Protein AF-A0A7Y6CID4-F1 (afdb_monomer)

pLDDT: mean 80.72, std 14.0, range [35.72, 95.12]

Secondary structure (DSSP, 8-state):
----TTSHHHHHHHHHHHHHHHHHHHHHHHHHHHHHH-HHHHHHHHHHHHHHTTT-TTSEEEEEEPSSS-EEEEEETTSTTSPPEEEES---TT-

Structure (mmCIF, N/CA/C/O backbone):
data_AF-A0A7Y6CID4-F1
#
_entry.id   AF-A0A7Y6CID4-F1
#
loop_
_atom_site.group_PDB
_atom_site.id
_atom_site.type_symbol
_atom_site.label_atom_id
_atom_site.label_alt_id
_atom_site.label_comp_id
_atom_site.label_asym_id
_atom_site.label_entity_id
_atom_site.label_seq_id
_atom_site.pdbx_PDB_ins_code
_atom_site.Cartn_x
_atom_site.Cartn_y
_atom_site.Cartn_z
_atom_site.occupancy
_atom_site.B_iso_or_equiv
_atom_site.auth_seq_id
_atom_site.auth_comp_id
_atom_site.auth_asym_id
_atom_site.auth_atom_id
_atom_site.pdbx_PDB_model_num
ATOM 1 N N . MET A 1 1 ? -33.296 -1.295 50.921 1.00 35.72 1 MET A N 1
ATOM 2 C CA . MET A 1 1 ? -31.897 -1.677 50.635 1.00 35.72 1 MET A CA 1
ATOM 3 C C . MET A 1 1 ? -31.520 -1.085 49.284 1.00 35.72 1 MET A C 1
ATOM 5 O O . MET A 1 1 ? -32.053 -1.559 48.288 1.00 35.72 1 MET A O 1
ATOM 9 N N . PRO A 1 2 ? -30.716 -0.014 49.211 1.00 45.12 2 PRO A N 1
ATOM 10 C CA . PRO A 1 2 ? -30.230 0.472 47.929 1.00 45.12 2 PRO A CA 1
ATOM 11 C C . PRO A 1 2 ? -29.086 -0.442 47.473 1.00 45.12 2 PRO A C 1
ATOM 13 O O . PRO A 1 2 ? -28.035 -0.505 48.105 1.00 45.12 2 PRO A O 1
ATOM 16 N N . VAL A 1 3 ? -29.322 -1.201 46.405 1.00 49.06 3 VAL A N 1
ATOM 17 C CA . VAL A 1 3 ? -28.277 -1.931 45.683 1.00 49.06 3 VAL A CA 1
ATOM 18 C C . VAL A 1 3 ? -27.342 -0.906 45.049 1.00 49.06 3 VAL A C 1
ATOM 20 O O . VAL A 1 3 ? -27.782 -0.027 44.312 1.00 49.06 3 VAL A O 1
ATOM 23 N N . SER A 1 4 ? -26.061 -0.995 45.386 1.00 44.78 4 SER A N 1
ATOM 24 C CA . SER A 1 4 ? -24.987 -0.117 44.927 1.00 44.78 4 SER A CA 1
ATOM 25 C C . SER A 1 4 ? -24.944 -0.001 43.396 1.00 44.78 4 SER A C 1
ATOM 27 O O . SER A 1 4 ? -24.404 -0.862 42.711 1.00 44.78 4 SER A O 1
ATOM 29 N N . VAL A 1 5 ? -25.453 1.110 42.854 1.00 51.94 5 VAL A N 1
ATOM 30 C CA . VAL A 1 5 ? -25.327 1.507 41.431 1.00 51.94 5 VAL A CA 1
ATOM 31 C C . VAL A 1 5 ? -23.977 2.206 41.163 1.00 51.94 5 VAL A C 1
ATOM 33 O O . VAL A 1 5 ? -23.761 2.847 40.140 1.00 51.94 5 VAL A O 1
ATOM 36 N N . THR A 1 6 ? -23.020 2.098 42.084 1.00 53.88 6 THR A N 1
ATOM 37 C CA . THR A 1 6 ? -21.694 2.728 41.992 1.00 53.88 6 THR A CA 1
ATOM 38 C C . THR A 1 6 ? -20.661 1.893 41.229 1.00 53.88 6 THR A C 1
ATOM 40 O O . THR A 1 6 ? -19.622 2.429 40.858 1.00 53.88 6 THR A O 1
ATOM 43 N N . GLY A 1 7 ? -20.938 0.615 40.940 1.00 51.00 7 GLY A N 1
ATOM 44 C CA . GLY A 1 7 ? -20.033 -0.258 40.176 1.00 51.00 7 GLY A CA 1
ATOM 45 C C . GLY A 1 7 ? -20.130 -0.100 38.652 1.00 51.00 7 GLY A C 1
ATOM 46 O O . GLY A 1 7 ? -19.125 -0.194 37.956 1.00 51.00 7 GLY A O 1
ATOM 47 N N . SER A 1 8 ? -21.320 0.196 38.120 1.00 52.59 8 SER A N 1
ATOM 48 C CA . SER A 1 8 ? -21.577 0.167 36.671 1.00 52.59 8 SER A CA 1
ATOM 49 C C . SER A 1 8 ? -20.898 1.307 35.905 1.00 52.59 8 SER A C 1
ATOM 51 O O . SER A 1 8 ? -20.423 1.113 34.789 1.00 52.59 8 SER A O 1
ATOM 53 N N . SER A 1 9 ? -20.813 2.504 36.488 1.00 56.03 9 SER A N 1
ATOM 54 C CA . SER A 1 9 ? -20.255 3.685 35.811 1.00 56.03 9 SER A CA 1
ATOM 55 C C . SER A 1 9 ? -18.751 3.564 35.541 1.00 56.03 9 SER A C 1
ATOM 57 O O . SER A 1 9 ? -18.271 4.048 34.513 1.00 56.03 9 SER A O 1
ATOM 59 N N . VAL A 1 10 ? -18.014 2.879 36.422 1.00 58.81 10 VAL A N 1
ATOM 60 C CA . VAL A 1 10 ? -16.582 2.601 36.242 1.00 58.81 10 VAL A CA 1
ATOM 61 C C . VAL A 1 10 ? -16.388 1.579 35.124 1.00 58.81 10 VAL A C 1
ATOM 63 O O . VAL A 1 10 ? -15.599 1.824 34.212 1.00 58.81 10 VAL A O 1
ATOM 66 N N . THR A 1 11 ? -17.172 0.497 35.117 1.00 65.88 11 THR A N 1
ATOM 67 C CA . THR A 1 11 ? -17.114 -0.542 34.078 1.00 65.88 11 THR A CA 1
ATOM 68 C C . THR A 1 11 ? -17.457 0.010 32.693 1.00 65.88 11 THR A C 1
ATOM 70 O O . THR A 1 11 ? -16.733 -0.255 31.737 1.00 65.88 11 THR A O 1
ATOM 73 N N . PHE A 1 12 ? -18.491 0.851 32.570 1.00 68.31 12 PHE A N 1
ATOM 74 C CA . PHE A 1 12 ? -18.859 1.472 31.289 1.00 68.31 12 PHE A CA 1
ATOM 75 C C . PHE A 1 12 ? -17.773 2.406 30.736 1.00 68.31 12 PHE A C 1
ATOM 77 O O . PHE A 1 12 ? -17.527 2.413 29.528 1.00 68.31 12 PHE A O 1
ATOM 84 N N . ARG A 1 13 ? -17.096 3.183 31.593 1.00 74.56 13 ARG A N 1
ATOM 85 C CA . ARG A 1 13 ? -15.980 4.047 31.165 1.00 74.56 13 ARG A CA 1
ATOM 86 C C . ARG A 1 13 ? -14.787 3.228 30.681 1.00 74.56 13 ARG A C 1
ATOM 88 O O . ARG A 1 13 ? -14.227 3.548 29.637 1.00 74.56 13 ARG A O 1
ATOM 95 N N . LEU A 1 14 ? -14.455 2.158 31.399 1.00 76.50 14 LEU A N 1
ATOM 96 C CA . LEU A 1 14 ? -13.339 1.270 31.073 1.00 76.50 14 LEU A CA 1
ATOM 97 C C . LEU A 1 14 ? -13.585 0.518 29.757 1.00 76.50 14 LEU A C 1
ATOM 99 O O . LEU A 1 14 ? -12.720 0.505 28.886 1.00 76.50 14 LEU A O 1
ATOM 103 N N . VAL A 1 15 ? -14.797 -0.013 29.560 1.00 82.94 15 VAL A N 1
ATOM 104 C CA . VAL A 1 15 ? -15.205 -0.667 28.304 1.00 82.94 15 VAL A CA 1
ATOM 105 C C . VAL A 1 15 ? -15.176 0.315 27.133 1.00 82.94 15 VAL A C 1
ATOM 107 O O . VAL A 1 15 ? -14.672 -0.031 26.067 1.00 82.94 15 VAL A O 1
ATOM 110 N N . ARG A 1 16 ? -15.652 1.553 27.324 1.00 81.69 16 ARG A N 1
ATOM 111 C CA . ARG A 1 16 ? -15.593 2.598 26.290 1.00 81.69 16 ARG A CA 1
ATOM 112 C C . ARG A 1 16 ? -14.156 2.971 25.926 1.00 81.69 16 ARG A C 1
ATOM 114 O O . ARG A 1 16 ? -13.859 3.176 24.756 1.00 81.69 16 ARG A O 1
ATOM 121 N N . GLN A 1 17 ? -13.264 3.084 26.906 1.00 84.12 17 GLN A N 1
ATOM 122 C CA . GLN A 1 17 ? -11.855 3.368 26.632 1.00 84.12 17 GLN A CA 1
ATOM 123 C C . GLN A 1 17 ? -11.192 2.216 25.877 1.00 84.12 17 GLN A C 1
ATOM 125 O O . GLN A 1 17 ? -10.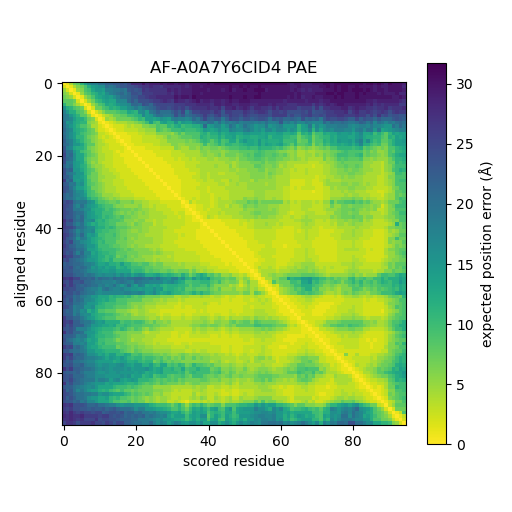513 2.460 24.882 1.00 84.12 17 GLN A O 1
ATOM 130 N N . LEU A 1 18 ? -11.432 0.973 26.298 1.00 88.12 18 LEU A N 1
ATOM 131 C CA . LEU A 1 18 ? -10.903 -0.209 25.619 1.00 88.12 18 LEU A CA 1
ATOM 132 C C . LEU A 1 18 ? -11.417 -0.316 24.182 1.00 88.12 18 LEU A C 1
ATOM 134 O O . LEU A 1 18 ? -10.623 -0.560 23.278 1.00 88.12 18 LEU A O 1
ATOM 138 N N . SER A 1 19 ? -12.708 -0.080 23.943 1.00 90.56 19 SER A N 1
ATOM 139 C CA . SER A 1 19 ? -13.258 -0.129 22.588 1.00 90.56 19 SER A CA 1
ATOM 140 C C . SER A 1 19 ? -12.673 0.958 21.687 1.00 90.56 19 SER A C 1
ATOM 142 O O . SER A 1 19 ? -12.335 0.665 20.544 1.00 90.56 19 SER A O 1
ATOM 144 N N . ILE A 1 20 ? -12.463 2.177 22.197 1.00 92.88 20 ILE A N 1
ATOM 145 C CA . ILE A 1 20 ? -11.776 3.243 21.449 1.00 92.88 20 ILE A CA 1
ATOM 146 C C . ILE A 1 20 ? -10.350 2.820 21.090 1.00 92.88 20 ILE A C 1
ATOM 148 O O . ILE A 1 20 ? -9.946 2.976 19.940 1.00 92.88 20 ILE A O 1
ATOM 152 N N . VAL A 1 21 ? -9.594 2.263 22.041 1.00 92.56 21 VAL A N 1
ATOM 153 C CA . VAL A 1 21 ? -8.223 1.792 21.786 1.00 92.56 21 VAL A CA 1
ATOM 154 C C . VAL A 1 21 ? -8.216 0.707 20.716 1.00 92.56 21 VAL A C 1
ATOM 156 O O . VAL A 1 21 ? -7.434 0.788 19.774 1.00 92.56 21 VAL A O 1
ATOM 159 N N . VAL A 1 22 ? -9.117 -0.271 20.812 1.00 94.12 22 VAL A N 1
ATOM 160 C CA . VAL A 1 22 ? -9.244 -1.341 19.816 1.00 94.12 22 VAL A CA 1
ATOM 161 C C . VAL A 1 22 ? -9.551 -0.760 18.437 1.00 94.12 22 VAL A C 1
ATOM 163 O O . VAL A 1 22 ? -8.854 -1.078 17.477 1.00 94.12 22 VAL A O 1
ATOM 166 N N . VAL A 1 23 ? -10.531 0.140 18.331 1.00 95.12 23 VAL A N 1
ATOM 167 C CA . VAL A 1 23 ? -10.884 0.793 17.061 1.00 95.12 23 VAL A CA 1
ATOM 168 C C . VAL A 1 23 ? -9.704 1.575 16.487 1.00 95.12 23 VAL A C 1
ATOM 170 O O . VAL A 1 23 ? -9.443 1.472 15.293 1.00 95.12 23 VAL A O 1
ATOM 173 N N . LEU A 1 24 ? -8.962 2.312 17.315 1.00 94.88 24 LEU A N 1
ATOM 174 C CA . LEU A 1 24 ? -7.777 3.048 16.871 1.00 94.88 24 LEU A CA 1
ATOM 175 C C . LEU A 1 24 ? -6.689 2.109 16.352 1.00 94.88 24 LEU A C 1
ATOM 177 O O . LEU A 1 24 ? -6.122 2.363 15.293 1.00 94.88 24 LEU A O 1
ATOM 181 N N . VAL A 1 25 ? -6.427 1.005 17.053 1.00 94.25 25 VAL A N 1
ATOM 182 C CA . VAL A 1 25 ? -5.456 -0.002 16.609 1.00 94.25 25 VAL A CA 1
ATOM 183 C C . VAL A 1 25 ? -5.884 -0.597 15.268 1.00 94.25 25 VAL A C 1
ATOM 185 O O . VAL A 1 25 ? -5.079 -0.636 14.340 1.00 94.25 25 VAL A O 1
ATOM 188 N N . PHE A 1 26 ? -7.152 -0.987 15.121 1.00 94.25 26 PHE A N 1
ATOM 189 C CA . PHE A 1 26 ? -7.670 -1.492 13.849 1.00 94.25 26 PHE A CA 1
ATOM 190 C C . PHE A 1 26 ? -7.609 -0.446 12.733 1.00 94.25 26 PHE A C 1
ATOM 192 O O . PHE A 1 26 ? -7.245 -0.791 11.614 1.00 94.25 26 PHE A O 1
ATOM 199 N N . ALA A 1 27 ? -7.903 0.822 13.023 1.00 91.69 27 ALA A N 1
ATOM 200 C CA . ALA A 1 27 ? -7.812 1.904 12.047 1.00 91.69 27 ALA A CA 1
ATOM 201 C C . ALA A 1 27 ? -6.366 2.123 11.574 1.00 91.69 27 ALA A C 1
ATOM 203 O O . ALA A 1 27 ? -6.124 2.245 10.375 1.00 91.69 27 ALA A O 1
ATOM 204 N N . VAL A 1 28 ? -5.396 2.108 12.494 1.00 91.25 28 VAL A N 1
ATOM 205 C CA . VAL A 1 28 ? -3.969 2.222 12.158 1.00 91.25 28 VAL A CA 1
ATOM 206 C C . VAL A 1 28 ? -3.510 1.020 11.335 1.00 91.25 28 VAL A C 1
ATOM 208 O O . VAL A 1 28 ? -2.843 1.196 10.318 1.00 91.25 28 VAL A O 1
ATOM 211 N N . LEU A 1 29 ? -3.896 -0.197 11.723 1.00 90.44 29 LEU A N 1
ATOM 212 C CA . LEU A 1 29 ? -3.559 -1.404 10.966 1.00 90.44 29 LEU A CA 1
ATOM 213 C C . LEU A 1 29 ? -4.185 -1.392 9.567 1.00 90.44 29 LEU A C 1
ATOM 215 O O . LEU A 1 29 ? -3.503 -1.702 8.592 1.00 90.44 29 LEU A O 1
ATOM 219 N N . ALA A 1 30 ? -5.447 -0.983 9.447 1.00 88.94 30 ALA A N 1
ATOM 220 C CA . ALA A 1 30 ? -6.126 -0.850 8.163 1.00 88.94 30 ALA A CA 1
ATOM 221 C C . ALA A 1 30 ? -5.463 0.215 7.277 1.00 88.94 30 ALA A C 1
ATOM 223 O O . ALA A 1 30 ? -5.296 -0.006 6.082 1.00 88.94 30 ALA A O 1
ATOM 224 N N . TYR A 1 31 ? -5.023 1.336 7.847 1.00 88.31 31 TYR A N 1
ATOM 225 C CA . TYR A 1 31 ? -4.292 2.355 7.097 1.00 88.31 31 TYR A CA 1
ATOM 226 C C . TYR A 1 31 ? -2.919 1.853 6.626 1.00 88.31 31 TYR A C 1
ATOM 228 O O . TYR A 1 31 ? -2.558 2.006 5.464 1.00 88.31 31 TYR A O 1
ATOM 236 N N . LEU A 1 32 ? -2.146 1.199 7.493 1.00 89.06 32 LEU A N 1
ATOM 237 C CA . LEU A 1 32 ? -0.783 0.779 7.154 1.00 89.06 32 LEU A CA 1
ATOM 238 C C . LEU A 1 32 ? -0.724 -0.464 6.260 1.00 89.06 32 LEU A C 1
ATOM 240 O O . LEU A 1 32 ? 0.225 -0.603 5.492 1.00 89.06 32 LEU A O 1
ATOM 244 N N . TYR A 1 33 ? -1.704 -1.364 6.359 1.00 88.69 33 TYR A N 1
ATOM 245 C CA . TYR A 1 33 ? -1.655 -2.677 5.708 1.00 88.69 33 TYR A CA 1
ATOM 246 C C . TYR A 1 33 ? -2.877 -2.998 4.851 1.00 88.69 3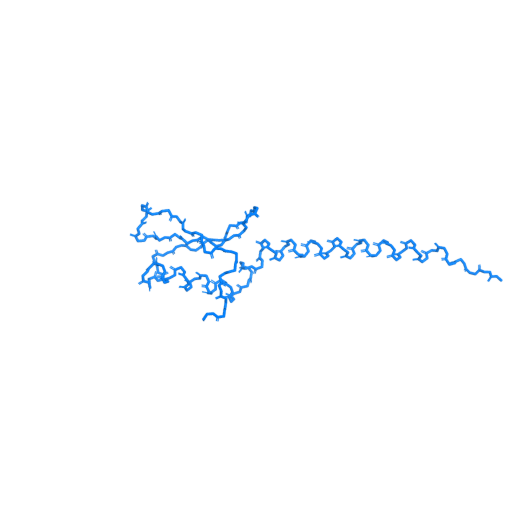3 TYR A C 1
ATOM 248 O O . TYR A 1 33 ? -2.827 -3.958 4.087 1.00 88.69 33 TYR A O 1
ATOM 256 N N . GLY A 1 34 ? -3.959 -2.221 4.935 1.00 85.88 34 GLY A N 1
ATOM 257 C CA . GLY A 1 34 ? -5.205 -2.490 4.211 1.00 85.88 34 GLY A CA 1
ATOM 258 C C . GLY A 1 34 ? -5.003 -2.674 2.706 1.00 85.88 34 GLY A C 1
ATOM 259 O O . GLY A 1 34 ? -5.428 -3.704 2.181 1.00 85.88 34 GLY A O 1
ATOM 260 N N . PRO A 1 35 ? -4.309 -1.756 2.006 1.00 84.88 35 PRO A N 1
ATOM 261 C CA . PRO A 1 35 ? -4.083 -1.892 0.567 1.00 84.88 35 PRO A CA 1
ATOM 262 C C . PRO A 1 35 ? -3.230 -3.099 0.186 1.00 84.88 35 PRO A C 1
ATOM 264 O O . PRO A 1 35 ? -3.540 -3.772 -0.790 1.00 84.88 35 PRO A O 1
ATOM 267 N N . ALA A 1 36 ? -2.208 -3.430 0.978 1.00 85.88 36 ALA A N 1
ATOM 268 C CA . ALA A 1 36 ? -1.374 -4.608 0.740 1.00 85.88 36 ALA A CA 1
ATOM 269 C C . ALA A 1 36 ? -2.094 -5.933 1.045 1.00 85.88 36 ALA A C 1
ATOM 271 O O . ALA A 1 36 ? -1.803 -6.949 0.413 1.00 85.88 36 ALA A O 1
ATOM 272 N N . ALA A 1 37 ? -3.016 -5.929 2.011 1.00 86.19 37 ALA A N 1
ATOM 273 C CA . ALA A 1 37 ? -3.797 -7.097 2.409 1.00 86.19 37 ALA A CA 1
ATOM 274 C C . ALA A 1 37 ? -5.007 -7.354 1.495 1.00 86.19 37 ALA A C 1
ATOM 276 O O . ALA A 1 37 ? -5.498 -8.479 1.440 1.00 86.19 37 ALA A O 1
ATOM 277 N N . SER A 1 38 ? -5.490 -6.332 0.784 1.00 87.69 38 SER A N 1
ATOM 278 C CA . SER A 1 38 ? -6.607 -6.437 -0.156 1.00 87.69 38 SER A CA 1
ATOM 279 C C . SER A 1 38 ? -6.131 -6.858 -1.553 1.00 87.69 38 SER A C 1
ATOM 281 O O . SER A 1 38 ? -5.423 -6.082 -2.201 1.00 87.69 38 SER A O 1
ATOM 283 N N . PRO A 1 39 ? -6.560 -8.026 -2.074 1.00 86.81 39 PRO A N 1
ATOM 284 C CA . PRO A 1 39 ? -6.226 -8.448 -3.434 1.00 86.81 39 PRO A CA 1
ATOM 285 C C . PRO A 1 39 ? -6.668 -7.427 -4.486 1.00 86.81 39 PRO A C 1
ATOM 287 O O . PRO A 1 39 ? -5.869 -7.040 -5.324 1.00 86.81 39 PRO A O 1
ATOM 290 N N . ALA A 1 40 ? -7.884 -6.884 -4.367 1.00 86.94 40 ALA A N 1
ATOM 291 C CA . ALA A 1 40 ? -8.424 -5.930 -5.337 1.00 86.94 40 ALA A CA 1
ATOM 292 C C . ALA A 1 40 ? -7.590 -4.638 -5.446 1.00 86.94 40 ALA A C 1
ATOM 294 O O . ALA A 1 40 ? -7.372 -4.124 -6.539 1.00 86.94 40 ALA A O 1
ATOM 295 N N . MET A 1 41 ? -7.092 -4.113 -4.319 1.00 85.19 41 MET A N 1
ATOM 296 C CA . MET A 1 41 ? -6.232 -2.920 -4.335 1.00 85.19 41 MET A CA 1
ATOM 297 C C . MET A 1 41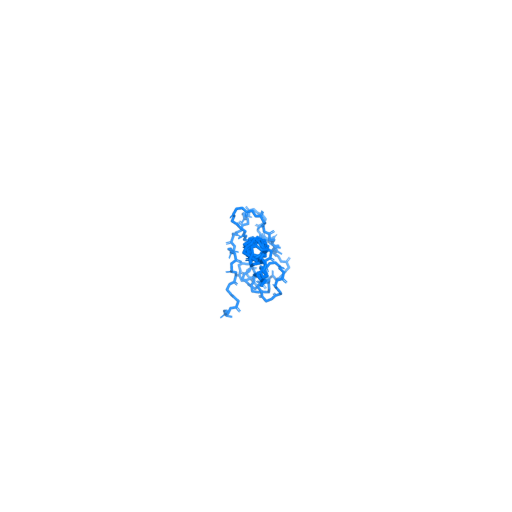 ? -4.846 -3.232 -4.897 1.00 85.19 41 MET A C 1
ATOM 299 O O . MET A 1 41 ? -4.276 -2.420 -5.631 1.00 85.19 41 MET A O 1
ATOM 303 N N . ARG A 1 42 ? -4.312 -4.414 -4.577 1.00 87.25 42 ARG A N 1
ATOM 304 C CA . ARG A 1 42 ? -3.047 -4.888 -5.130 1.00 87.25 42 ARG A CA 1
ATOM 305 C C . ARG A 1 42 ? -3.137 -5.089 -6.642 1.00 87.25 42 ARG A C 1
ATOM 307 O O . ARG A 1 42 ? -2.235 -4.645 -7.338 1.00 87.25 42 ARG A O 1
ATOM 314 N N . ASP A 1 43 ? -4.206 -5.689 -7.147 1.00 88.75 43 ASP A N 1
ATOM 315 C CA . ASP A 1 43 ? -4.398 -5.920 -8.582 1.00 88.75 43 ASP A CA 1
ATOM 316 C C . ASP A 1 43 ? -4.525 -4.590 -9.338 1.00 88.75 43 ASP A C 1
ATOM 318 O O . ASP A 1 43 ? -3.819 -4.369 -10.319 1.00 88.75 43 ASP A O 1
ATOM 322 N N . ALA A 1 44 ? -5.281 -3.628 -8.798 1.00 88.19 44 ALA A N 1
ATOM 323 C CA . ALA A 1 44 ? -5.333 -2.271 -9.347 1.00 88.19 44 ALA A CA 1
ATOM 324 C C . ALA A 1 44 ? -3.950 -1.584 -9.363 1.00 88.19 44 ALA A C 1
ATOM 326 O O . ALA A 1 44 ? -3.609 -0.869 -10.306 1.00 88.19 44 ALA A O 1
ATOM 327 N N . ALA A 1 45 ? -3.127 -1.809 -8.332 1.00 88.88 45 ALA A N 1
ATOM 328 C CA . ALA A 1 45 ? -1.758 -1.297 -8.276 1.00 88.88 45 ALA A CA 1
ATOM 329 C C . ALA A 1 45 ? -0.845 -1.956 -9.321 1.00 88.88 45 ALA A C 1
ATOM 331 O O . ALA A 1 45 ? -0.019 -1.281 -9.938 1.00 88.88 45 ALA A O 1
ATOM 332 N N . VAL A 1 46 ? -1.004 -3.265 -9.526 1.00 90.00 46 VAL A N 1
ATOM 333 C CA . VAL A 1 46 ? -0.299 -4.049 -10.547 1.00 90.00 46 VAL A CA 1
ATOM 334 C C . VAL A 1 46 ? -0.663 -3.539 -11.937 1.00 90.00 46 VAL A C 1
ATOM 336 O O . VAL A 1 46 ? 0.245 -3.258 -12.712 1.00 90.00 46 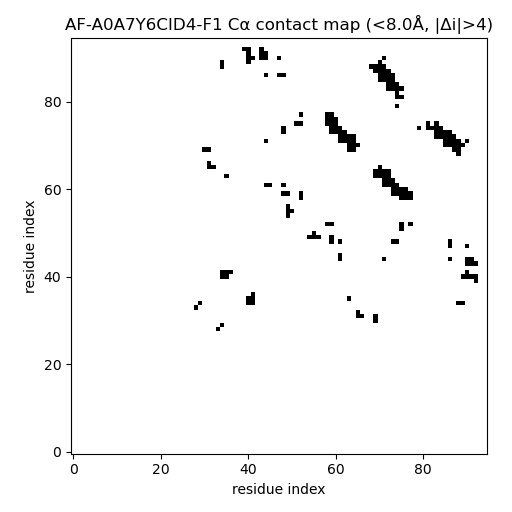VAL A O 1
ATOM 339 N N . ASP A 1 47 ? -1.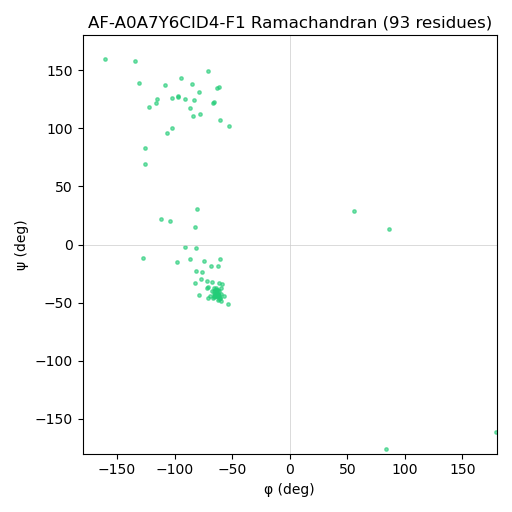943 -3.342 -12.242 1.00 89.56 47 ASP A N 1
ATOM 340 C CA . ASP A 1 47 ? -2.380 -2.845 -13.551 1.00 89.56 47 ASP A CA 1
ATOM 341 C C . ASP A 1 47 ? -1.908 -1.415 -13.813 1.00 89.56 47 ASP A C 1
ATOM 343 O O . ASP A 1 47 ? -1.438 -1.094 -14.908 1.00 89.56 47 ASP A O 1
ATOM 347 N N . GLN A 1 48 ? -1.946 -0.556 -12.795 1.00 87.44 48 GLN A N 1
ATOM 348 C CA . GLN A 1 48 ? -1.421 0.797 -12.915 1.00 87.44 48 GLN A CA 1
ATOM 349 C C . GLN A 1 48 ? 0.100 0.795 -13.141 1.00 87.44 48 GLN A C 1
ATOM 351 O O . GLN A 1 48 ? 0.586 1.511 -14.018 1.00 87.44 48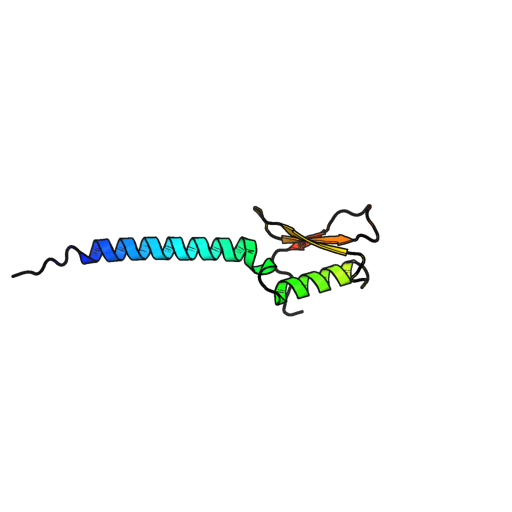 GLN A O 1
ATOM 356 N N . CYS A 1 49 ? 0.849 -0.041 -12.421 1.00 88.81 49 CYS A N 1
ATOM 357 C CA . CYS A 1 49 ? 2.291 -0.196 -12.628 1.00 88.81 49 CYS A CA 1
ATOM 358 C C . CYS A 1 49 ? 2.610 -0.814 -13.999 1.00 88.81 49 CYS A C 1
ATOM 360 O O . CYS A 1 49 ? 3.533 -0.373 -14.679 1.00 88.81 49 CYS A O 1
ATOM 362 N N . ASN A 1 50 ? 1.793 -1.759 -14.463 1.00 89.06 50 ASN A N 1
ATOM 363 C CA . ASN A 1 50 ? 1.913 -2.339 -15.793 1.00 89.06 50 ASN A CA 1
ATOM 364 C C . ASN A 1 50 ? 1.701 -1.287 -16.885 1.00 89.06 50 ASN A C 1
ATOM 366 O O . ASN A 1 50 ? 2.482 -1.209 -17.827 1.00 89.06 50 ASN A O 1
ATOM 370 N N . SER A 1 51 ? 0.680 -0.436 -16.736 1.00 87.38 51 SER A N 1
ATOM 371 C CA . SER A 1 51 ? 0.426 0.664 -17.672 1.00 87.38 51 SER A CA 1
ATOM 372 C C . SER A 1 51 ? 1.591 1.659 -17.731 1.00 87.38 51 SER A C 1
ATOM 374 O O . SER A 1 51 ? 1.894 2.183 -18.800 1.00 87.38 51 SER A O 1
ATOM 376 N N . TYR A 1 52 ? 2.283 1.863 -16.604 1.00 83.50 52 TYR A N 1
ATOM 377 C CA . TYR A 1 52 ? 3.497 2.671 -16.531 1.00 83.50 52 TYR A CA 1
ATOM 378 C C . TYR A 1 52 ? 4.677 1.994 -17.248 1.00 83.50 52 TYR A C 1
ATOM 380 O O . TYR A 1 52 ? 5.342 2.631 -18.059 1.00 83.50 52 TYR A O 1
ATOM 388 N N . ALA A 1 53 ? 4.872 0.690 -17.042 1.00 84.19 53 ALA A N 1
ATOM 389 C CA . ALA A 1 53 ? 5.907 -0.120 -17.694 1.00 84.19 53 ALA A CA 1
ATOM 390 C C . ALA A 1 53 ? 5.534 -0.575 -19.127 1.00 84.19 53 ALA A C 1
ATOM 392 O O . ALA A 1 53 ? 5.921 -1.658 -19.568 1.00 84.19 53 ALA A O 1
ATOM 393 N N . GLN A 1 54 ? 4.741 0.225 -19.852 1.00 82.88 54 GLN A N 1
ATOM 394 C CA . GLN A 1 54 ? 4.320 -0.020 -21.243 1.00 82.88 54 GLN A CA 1
ATOM 395 C C . GLN A 1 54 ? 3.616 -1.371 -21.497 1.00 82.88 54 GLN A C 1
ATOM 397 O O . GLN A 1 54 ? 3.662 -1.915 -22.600 1.00 82.88 54 GLN A O 1
ATOM 402 N N . GLY A 1 55 ? 2.928 -1.918 -20.494 1.00 76.06 55 GLY A N 1
ATOM 403 C CA . GLY A 1 55 ? 2.127 -3.137 -20.621 1.00 76.06 55 GLY A CA 1
ATOM 404 C C . GLY A 1 55 ? 2.900 -4.445 -20.432 1.00 76.06 55 GLY A C 1
ATOM 405 O O . GLY A 1 55 ? 2.369 -5.511 -20.756 1.00 76.06 55 GLY A O 1
ATOM 406 N N . ASN A 1 56 ? 4.132 -4.396 -19.917 1.00 77.69 56 ASN A N 1
ATOM 407 C CA . ASN A 1 56 ? 4.937 -5.586 -19.662 1.00 77.69 56 ASN A CA 1
ATOM 408 C C . ASN A 1 56 ? 4.957 -5.992 -18.174 1.00 77.69 56 ASN A C 1
ATOM 410 O O . ASN A 1 56 ? 5.766 -5.516 -17.377 1.00 77.69 56 ASN A O 1
ATOM 414 N N . TYR A 1 57 ? 4.142 -6.995 -17.830 1.00 74.62 57 TYR A N 1
ATOM 415 C CA . TYR A 1 57 ? 4.030 -7.550 -16.473 1.00 74.62 57 TYR A CA 1
ATOM 416 C C . TYR A 1 57 ? 5.320 -8.158 -15.899 1.00 74.62 57 TYR A C 1
ATOM 418 O O . TYR A 1 57 ? 5.377 -8.469 -14.710 1.00 74.62 57 TYR A O 1
ATOM 426 N N . ARG A 1 58 ? 6.354 -8.368 -16.724 1.00 76.62 58 ARG A N 1
ATOM 427 C CA . ARG A 1 58 ? 7.640 -8.936 -16.289 1.00 76.62 58 ARG A CA 1
ATOM 428 C C . ARG A 1 58 ? 8.710 -7.886 -16.030 1.00 76.62 58 ARG A C 1
ATOM 430 O O . ARG A 1 58 ? 9.725 -8.221 -15.424 1.00 76.62 58 ARG A O 1
ATOM 437 N N . SER A 1 59 ? 8.516 -6.657 -16.497 1.00 83.56 59 SER A N 1
ATOM 438 C CA . SER A 1 59 ? 9.525 -5.606 -16.407 1.00 83.56 59 SER A CA 1
ATOM 439 C C . SER A 1 59 ? 9.226 -4.585 -15.326 1.00 83.56 59 SER A C 1
ATOM 441 O O . SER A 1 59 ? 9.786 -3.506 -15.372 1.00 83.56 59 SER A O 1
ATOM 443 N N . PHE A 1 60 ? 8.395 -4.893 -14.330 1.00 88.19 60 PHE A N 1
ATOM 444 C CA . PHE A 1 60 ? 8.219 -3.996 -13.194 1.00 88.19 60 PHE A CA 1
ATOM 445 C C . PHE A 1 60 ? 8.261 -4.718 -11.857 1.00 88.19 60 PHE A C 1
ATOM 447 O O . PHE A 1 60 ? 8.002 -5.917 -11.737 1.00 88.19 60 PHE A O 1
ATOM 454 N N . ARG A 1 61 ? 8.559 -3.943 -10.820 1.00 89.00 61 ARG A N 1
ATOM 455 C CA . ARG A 1 61 ? 8.498 -4.362 -9.429 1.00 89.00 61 ARG A CA 1
ATOM 456 C C . ARG A 1 61 ? 7.557 -3.441 -8.672 1.00 89.00 61 ARG A C 1
ATOM 458 O O . ARG A 1 61 ? 7.815 -2.247 -8.545 1.00 89.00 61 ARG A O 1
ATOM 465 N N . LEU A 1 62 ? 6.494 -4.026 -8.134 1.00 91.31 62 LEU A N 1
ATOM 466 C CA . LEU A 1 62 ? 5.555 -3.349 -7.252 1.00 91.31 62 LEU A CA 1
ATOM 467 C C . LEU A 1 62 ? 5.916 -3.646 -5.791 1.00 91.31 62 LEU A C 1
ATOM 469 O O . LEU A 1 62 ? 6.036 -4.814 -5.413 1.00 91.31 62 LEU A O 1
ATOM 473 N N . THR A 1 63 ? 6.073 -2.609 -4.969 1.00 91.50 63 THR A N 1
ATOM 474 C CA . THR A 1 63 ? 6.393 -2.751 -3.539 1.00 91.50 63 THR A CA 1
ATOM 475 C C . THR A 1 63 ? 5.460 -1.897 -2.688 1.00 91.50 63 THR A C 1
ATOM 477 O O . THR A 1 63 ? 5.149 -0.764 -3.038 1.00 91.50 63 THR A O 1
ATOM 480 N N . TRP A 1 64 ? 5.006 -2.433 -1.555 1.00 92.88 64 TRP A N 1
ATOM 481 C CA . TRP A 1 64 ? 4.266 -1.664 -0.555 1.00 92.88 64 TRP A CA 1
ATOM 482 C C . TRP A 1 64 ? 5.227 -1.077 0.475 1.00 92.88 64 TRP A C 1
ATOM 484 O O . TRP A 1 64 ? 5.981 -1.821 1.106 1.00 92.88 64 TRP A O 1
ATOM 494 N N . HIS A 1 65 ? 5.181 0.237 0.677 1.00 91.44 65 HIS A N 1
ATOM 495 C CA . HIS A 1 65 ? 5.959 0.907 1.712 1.00 91.44 65 HIS A CA 1
ATOM 496 C C . HIS A 1 65 ? 5.077 1.254 2.904 1.00 91.44 65 HIS A C 1
ATOM 498 O O . HIS A 1 65 ? 4.070 1.944 2.765 1.00 91.44 65 HIS A O 1
ATOM 504 N N . VAL A 1 66 ? 5.499 0.814 4.090 1.00 89.88 66 VAL A N 1
ATOM 505 C CA . VAL A 1 66 ? 4.890 1.183 5.372 1.00 89.88 66 VAL A CA 1
ATOM 506 C C . VAL A 1 66 ? 5.702 2.331 5.972 1.00 89.88 66 VAL A C 1
ATOM 508 O O . VAL A 1 66 ? 6.923 2.238 6.078 1.00 89.88 66 VAL A O 1
ATOM 511 N N . GLY A 1 67 ? 5.045 3.426 6.354 1.00 83.31 67 GLY A N 1
ATOM 512 C CA . GLY A 1 67 ? 5.701 4.606 6.921 1.00 83.31 67 GLY A CA 1
ATOM 513 C C . GLY A 1 67 ? 4.703 5.714 7.252 1.00 83.31 67 GLY A C 1
ATOM 514 O O . GLY A 1 67 ? 3.506 5.456 7.336 1.00 83.31 67 GLY A O 1
ATOM 515 N N . ALA A 1 68 ? 5.183 6.953 7.409 1.00 80.50 68 ALA A N 1
ATOM 516 C CA . ALA A 1 68 ? 4.317 8.119 7.644 1.00 80.50 68 ALA A CA 1
ATOM 517 C C . ALA A 1 68 ? 3.300 8.334 6.503 1.00 80.50 68 ALA A C 1
ATOM 519 O O . ALA A 1 68 ? 2.154 8.716 6.737 1.00 80.50 68 ALA A O 1
ATOM 520 N N . HIS A 1 69 ? 3.715 8.018 5.274 1.00 85.81 69 HIS A N 1
ATOM 521 C CA . HIS A 1 69 ? 2.889 8.053 4.072 1.00 85.81 69 HIS A CA 1
ATOM 522 C C . HIS A 1 69 ? 2.949 6.683 3.387 1.00 85.81 69 HIS A C 1
ATOM 524 O O . HIS A 1 69 ? 3.791 6.486 2.507 1.00 85.81 69 HIS A O 1
ATOM 530 N N . PRO A 1 70 ? 2.137 5.704 3.823 1.00 88.31 70 PRO A N 1
ATOM 531 C CA . PRO A 1 70 ? 2.111 4.392 3.202 1.00 88.31 70 PRO A CA 1
ATOM 532 C C . PRO A 1 70 ? 1.642 4.505 1.750 1.00 88.31 70 PRO A C 1
ATOM 534 O O . PRO A 1 70 ? 0.697 5.236 1.451 1.00 88.31 70 PRO A O 1
ATOM 537 N N . HIS A 1 71 ? 2.329 3.825 0.840 1.00 90.69 71 HIS A N 1
ATOM 538 C CA . HIS A 1 71 ? 2.029 3.894 -0.587 1.00 90.69 71 HIS A CA 1
ATOM 539 C C . HIS A 1 71 ? 2.605 2.703 -1.348 1.00 90.69 71 HIS A C 1
ATOM 541 O O . HIS A 1 71 ? 3.556 2.047 -0.912 1.00 90.69 71 HIS A O 1
ATOM 547 N N . TRP A 1 72 ? 2.046 2.470 -2.528 1.00 92.00 72 TRP A N 1
ATOM 548 C CA . TRP A 1 72 ? 2.620 1.595 -3.536 1.00 92.00 72 TRP A CA 1
ATOM 549 C C . TRP A 1 72 ? 3.744 2.310 -4.280 1.00 92.00 72 TRP A C 1
ATOM 551 O O . TRP A 1 72 ? 3.557 3.431 -4.750 1.00 92.00 72 TRP A O 1
ATOM 561 N N . SER A 1 73 ? 4.895 1.662 -4.422 1.00 91.31 73 SER A N 1
ATOM 562 C CA . SER A 1 73 ? 5.963 2.084 -5.322 1.00 91.31 73 SER A CA 1
ATOM 563 C C .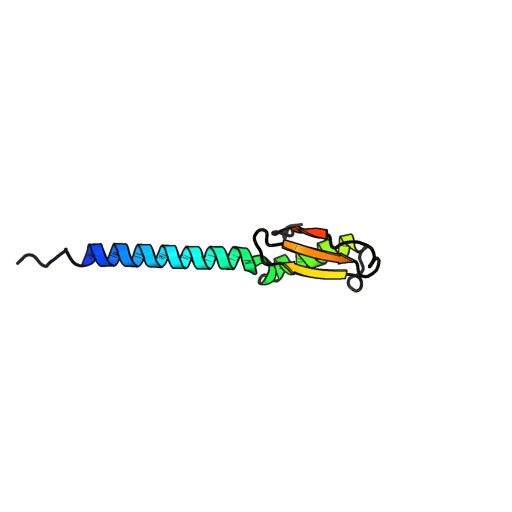 SER A 1 73 ? 6.054 1.136 -6.511 1.00 91.31 73 SER A C 1
ATOM 565 O O . SER A 1 73 ? 5.963 -0.087 -6.370 1.00 91.31 73 SER A O 1
ATOM 567 N N . CYS A 1 74 ? 6.218 1.717 -7.690 1.00 91.19 74 CYS A N 1
ATOM 568 C CA . CYS A 1 74 ? 6.395 1.012 -8.947 1.00 91.19 74 CYS A CA 1
ATOM 569 C C . CYS A 1 74 ? 7.781 1.339 -9.488 1.00 91.19 74 CYS A C 1
ATOM 571 O O . CYS A 1 74 ? 8.115 2.506 -9.686 1.00 91.19 74 CYS A O 1
ATOM 573 N N . TRP A 1 75 ? 8.593 0.314 -9.703 1.00 90.44 75 TRP A N 1
ATOM 574 C CA . TRP A 1 75 ? 9.903 0.447 -10.326 1.00 90.44 75 TRP A CA 1
ATOM 575 C C . TRP A 1 75 ? 9.912 -0.301 -11.653 1.00 90.44 75 TRP A C 1
ATOM 577 O O . TRP A 1 75 ? 9.588 -1.489 -11.679 1.00 90.44 75 TRP A O 1
ATOM 587 N N . ASP A 1 76 ? 10.268 0.386 -12.735 1.00 87.69 76 ASP A N 1
ATOM 588 C CA . ASP A 1 76 ? 10.408 -0.216 -14.057 1.00 87.69 76 ASP A CA 1
ATOM 589 C C . ASP A 1 76 ? 11.803 -0.846 -14.191 1.00 87.69 76 ASP A C 1
ATOM 591 O O . ASP A 1 76 ? 12.825 -0.169 -14.247 1.00 87.69 76 ASP A O 1
ATOM 595 N N . ALA A 1 77 ? 11.843 -2.173 -14.233 1.00 84.94 77 ALA A N 1
ATOM 596 C CA . ALA A 1 77 ? 13.053 -2.960 -14.418 1.00 84.94 77 ALA A CA 1
ATOM 597 C C . ALA A 1 77 ? 13.570 -2.933 -15.868 1.00 84.94 77 ALA A C 1
ATOM 599 O O . ALA A 1 77 ? 14.707 -3.349 -16.093 1.00 84.94 77 ALA A O 1
ATOM 600 N N . SER A 1 78 ? 12.773 -2.476 -16.845 1.00 82.94 78 SER A N 1
ATOM 601 C CA . SER A 1 78 ? 13.262 -2.259 -18.218 1.00 82.94 78 SER A CA 1
ATOM 602 C C . SER A 1 78 ? 14.102 -0.987 -18.361 1.00 82.94 78 SER A C 1
ATOM 604 O O . SER A 1 78 ? 14.971 -0.944 -19.228 1.00 82.94 78 SER A O 1
ATOM 606 N N . HIS A 1 79 ? 13.908 -0.017 -17.463 1.00 82.31 79 HIS A N 1
ATOM 607 C CA . HIS A 1 79 ? 14.665 1.233 -17.381 1.00 82.31 79 HIS A CA 1
ATOM 608 C C . HIS A 1 79 ? 15.242 1.396 -15.967 1.00 82.31 79 HIS A C 1
ATOM 610 O O . HIS A 1 79 ? 14.775 2.242 -15.196 1.00 82.31 79 HIS A O 1
ATOM 616 N N . PRO A 1 80 ? 16.227 0.567 -15.572 1.00 79.00 80 PRO A N 1
ATOM 617 C CA . PRO A 1 80 ? 16.733 0.522 -14.199 1.00 79.00 80 PRO A CA 1
ATOM 618 C C . PRO A 1 80 ? 17.368 1.838 -13.723 1.00 79.00 80 PRO A C 1
ATOM 620 O O . PRO A 1 80 ? 17.511 2.046 -12.519 1.00 79.00 80 PRO A O 1
ATOM 623 N N . GLU A 1 81 ? 17.741 2.725 -14.645 1.00 84.56 81 GLU A N 1
ATOM 624 C CA . GLU A 1 81 ? 18.204 4.087 -14.383 1.00 84.56 81 GLU A CA 1
ATOM 625 C C . GLU A 1 81 ? 17.105 5.015 -13.842 1.00 84.56 81 GLU A C 1
ATOM 627 O O . GLU A 1 81 ? 17.408 6.059 -13.260 1.00 84.56 81 GLU A O 1
ATOM 632 N N . THR A 1 82 ? 15.833 4.647 -14.013 1.00 83.69 82 THR A N 1
ATOM 633 C CA . THR A 1 82 ? 14.699 5.435 -13.533 1.00 83.69 82 THR A CA 1
ATOM 634 C C . THR A 1 82 ? 14.377 5.119 -12.073 1.00 83.69 82 THR A C 1
ATOM 636 O O . THR A 1 82 ? 14.399 3.972 -11.618 1.00 83.69 82 THR A O 1
ATOM 639 N N . ALA A 1 83 ? 14.090 6.170 -11.304 1.00 83.56 83 ALA A N 1
ATOM 640 C CA . ALA A 1 83 ? 13.673 6.033 -9.916 1.00 83.56 83 ALA A CA 1
ATOM 641 C C . ALA A 1 83 ? 12.253 5.455 -9.828 1.00 83.56 83 ALA A C 1
ATOM 643 O O . ALA A 1 83 ? 11.407 5.712 -10.683 1.00 83.56 83 ALA A O 1
ATOM 644 N N . ALA A 1 84 ? 11.976 4.714 -8.753 1.00 86.38 84 ALA A N 1
ATOM 645 C CA . ALA A 1 84 ? 10.638 4.204 -8.491 1.00 86.38 84 ALA A CA 1
ATOM 646 C C . ALA A 1 84 ? 9.631 5.354 -8.320 1.00 86.38 84 ALA A C 1
ATOM 648 O O . ALA A 1 84 ? 9.889 6.324 -7.602 1.00 86.38 84 ALA A O 1
ATOM 649 N N . VAL A 1 85 ? 8.463 5.220 -8.942 1.00 87.75 85 VAL A N 1
ATOM 650 C CA . VAL A 1 85 ? 7.364 6.181 -8.831 1.00 87.75 85 VAL A CA 1
ATOM 651 C C . VAL A 1 85 ? 6.385 5.755 -7.743 1.00 87.75 85 VAL A C 1
ATOM 653 O O . VAL A 1 85 ? 6.109 4.569 -7.560 1.00 87.75 85 VAL A O 1
ATOM 656 N N . SER A 1 86 ? 5.839 6.728 -7.017 1.00 88.00 86 SER A N 1
ATOM 657 C CA . SER A 1 86 ? 4.769 6.477 -6.052 1.00 88.00 86 SER A CA 1
ATOM 658 C C . SER A 1 86 ? 3.422 6.431 -6.769 1.00 88.00 86 SER A C 1
ATOM 660 O O . SER A 1 86 ? 3.040 7.384 -7.444 1.00 88.00 86 SER A O 1
ATOM 662 N N . LEU A 1 87 ? 2.693 5.330 -6.597 1.00 86.06 87 LEU A N 1
ATOM 663 C CA . LEU A 1 87 ? 1.313 5.160 -7.057 1.00 86.06 87 LEU A CA 1
ATOM 664 C C . LEU A 1 87 ? 0.287 5.585 -5.988 1.00 86.06 87 LEU A C 1
ATOM 666 O O . LEU A 1 87 ? -0.915 5.565 -6.243 1.00 86.06 87 LEU A O 1
ATOM 670 N N . GLY A 1 88 ? 0.751 5.997 -4.803 1.00 85.56 88 GLY A N 1
ATOM 671 C CA . GLY A 1 88 ? -0.098 6.447 -3.700 1.00 85.56 88 GLY A CA 1
ATOM 672 C C . GLY A 1 88 ? -0.656 5.318 -2.826 1.00 85.56 88 GLY A C 1
ATOM 673 O O . GLY A 1 88 ? -0.297 4.148 -2.964 1.00 85.56 88 GLY A O 1
ATOM 674 N N . TRP A 1 89 ? -1.501 5.704 -1.865 1.00 83.81 89 TRP A N 1
ATOM 675 C CA . TRP A 1 89 ? -2.094 4.795 -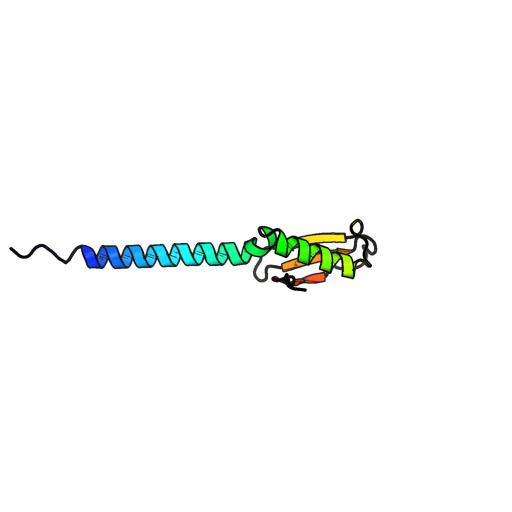0.875 1.00 83.81 89 TRP A CA 1
ATOM 676 C C . TRP A 1 89 ? -3.274 3.991 -1.439 1.00 83.81 89 TRP A C 1
ATOM 678 O O . TRP A 1 89 ? -3.364 2.782 -1.242 1.00 83.81 89 TRP A O 1
ATOM 688 N N . TRP A 1 90 ? -4.147 4.673 -2.185 1.00 69.94 90 TRP A N 1
ATOM 689 C CA . TRP A 1 90 ? -5.284 4.092 -2.887 1.00 69.94 90 TRP A CA 1
ATOM 690 C C . TRP A 1 90 ? -4.982 4.062 -4.383 1.00 69.94 90 TRP A C 1
ATOM 692 O O . TRP A 1 90 ? -5.189 5.046 -5.092 1.00 69.94 90 TRP A O 1
ATOM 702 N N . THR A 1 91 ? -4.494 2.943 -4.889 1.00 62.47 91 THR A N 1
ATOM 703 C CA 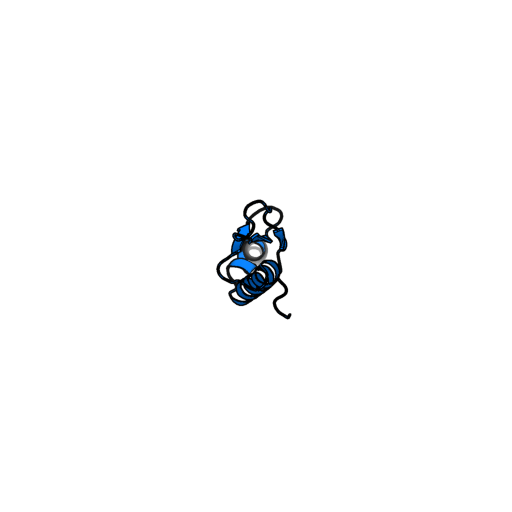. THR A 1 91 ? -4.582 2.671 -6.325 1.00 62.47 91 THR A CA 1
ATOM 704 C C . THR A 1 91 ? -6.066 2.499 -6.643 1.00 62.47 91 THR A C 1
ATOM 706 O O . THR A 1 91 ? -6.742 1.722 -5.975 1.00 62.47 91 THR A O 1
ATOM 709 N N . ASN A 1 92 ? -6.613 3.318 -7.549 1.00 57.72 92 ASN A N 1
ATOM 710 C CA . ASN A 1 92 ? -8.062 3.457 -7.739 1.00 57.72 92 ASN A CA 1
ATOM 711 C C . ASN A 1 92 ? -8.690 2.105 -8.148 1.00 57.72 92 ASN A C 1
ATOM 713 O O . ASN A 1 92 ? -8.498 1.693 -9.291 1.00 57.72 92 ASN A O 1
ATOM 717 N N . PRO A 1 93 ? -9.434 1.415 -7.260 1.00 47.78 93 PRO A N 1
ATOM 718 C CA . PRO A 1 93 ? -9.895 0.050 -7.514 1.00 47.78 93 PRO A CA 1
ATOM 719 C C . PRO A 1 93 ? -11.151 -0.006 -8.399 1.00 47.78 93 PRO A C 1
ATOM 721 O O . PRO A 1 93 ? -11.625 -1.090 -8.714 1.00 47.78 93 PRO A O 1
ATOM 724 N N . PHE A 1 94 ? -11.707 1.152 -8.774 1.00 56.53 94 PHE A N 1
ATOM 725 C CA . PHE A 1 94 ? -12.928 1.284 -9.578 1.00 56.53 94 PHE A CA 1
ATOM 726 C C . PHE A 1 94 ? -12.660 1.846 -10.980 1.00 56.53 94 PHE A C 1
ATOM 728 O O . PHE A 1 94 ? -13.546 2.469 -11.566 1.00 56.53 94 PHE A O 1
ATOM 735 N N . ARG A 1 95 ? -11.425 1.725 -11.473 1.00 48.44 95 ARG A N 1
ATOM 736 C CA . ARG A 1 95 ? -11.056 2.218 -12.800 1.00 48.44 95 ARG A CA 1
ATOM 737 C C . ARG A 1 95 ? -11.478 1.254 -13.901 1.00 48.44 95 ARG A C 1
ATOM 739 O O . ARG A 1 95 ? -11.357 0.033 -13.679 1.00 48.44 95 ARG A O 1
#

Mean predicted aligned error: 9.45 Å

Solvent-accessible surface area (backbone atoms only — not comparable to full-atom values): 5468 Å² total; per-residue (Å²): 134,88,76,79,77,74,61,58,64,56,52,53,51,52,53,52,50,52,50,51,51,52,51,50,52,51,50,52,49,42,65,59,39,38,45,80,71,32,65,65,34,42,50,32,40,50,53,53,42,19,61,70,42,77,66,35,82,83,32,50,49,80,46,81,44,74,64,102,75,36,26,35,35,35,30,41,62,79,48,70,90,51,77,65,43,76,60,41,61,71,32,67,69,84,116

Radius of gyration: 22.19 Å; Cα contacts (8 Å, |Δi|>4): 104; chains: 1; bounding box: 50×17×72 Å

Nearest PDB structures (foldseek):
  1x0t-assembly1_A  TM=8.181E-01  e=2.640E+00  Pyrococcus horikoshii OT3
  2zae-assembly2_D  TM=7.498E-01  e=2.820E+00  Pyrococcus horikoshii
  7sua-assembly1_A  TM=4.005E-01  e=9.817E-01  Acinetobacter baumannii
  2ki7-assembly1_B  TM=5.785E-01  e=5.104E+00  Pyrococcus furiosus DSM 3638
  8q8o-assembly1_A-2  TM=5.581E-01  e=9.870E+00  Pseudomonas aeruginosa UCBPP-PA14

Sequence (95 aa):
MPVSVTGSSVTFRLVRQLSIVVVLVFAVLAYLYGPAASPAMRDAAVDQCNSYAQGNYRSFRLTWHVGAHPHWSCWDASHPETAAVSLGWWTNPFR

Foldseek 3Di:
DDDDPPPVVVVVVVVVVVVVVVVVVVVLCCQQCVLVPDPLQVVLLLVVLCVVLVNDSVQKDWDWDGDPFTFIWIDGNVPNVDDIDTCGSGSPSVD